Protein AF-A0A8J4W2R0-F1 (afdb_monomer)

Radius of gyration: 30.07 Å; Cα contacts (8 Å, |Δi|>4): 20; chains: 1; bounding box: 61×33×85 Å

Secondary structure (DSSP, 8-state):
-PPPPPHHHHHHHHHH-HHHHHHHHHHHHHHHHHHHHHHHHHHHHHHHS--SSHHHHHHHHHIIIIITTT-SHHHHHHHHHHHHHHHHHHHHHHHHHHHHHHHHHHHHTT-

Foldseek 3Di:
DQDDDDPVRLVVCCVPPVPVSVVSVVVVVVVVVVVVVVVVVVVCVLVVDDQPDPVSVVVSVCCVVAVVVPHCVVVVVVVVVVVVVVVVVVCVVVVVVVVVVVVVVVVVVVD

Sequence (111 aa):
MSKEYTLDEIR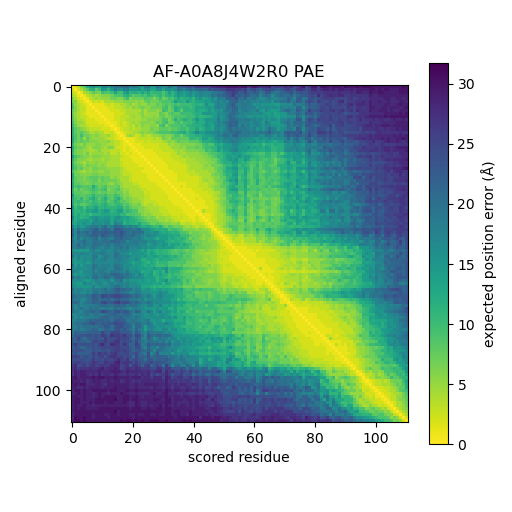RLADTNPEKLAQEYQASRTATAKLVDRARAGIAARSANPPANRFQAWAQGYGNRFIYNGSVKPLAHMMLIVGGAGCAVEYWCHHRHANAAKEAAASENHH

Structure (mmCIF, N/CA/C/O backbone):
data_AF-A0A8J4W2R0-F1
#
_entry.id   AF-A0A8J4W2R0-F1
#
loop_
_atom_site.group_PDB
_atom_site.id
_atom_site.type_symbol
_atom_site.label_atom_id
_atom_site.label_alt_id
_atom_site.label_comp_id
_atom_site.label_asym_id
_atom_site.label_entity_id
_atom_site.label_seq_id
_atom_site.pdbx_PDB_ins_code
_atom_site.Cartn_x
_atom_site.Cartn_y
_atom_site.Cartn_z
_atom_site.occupancy
_atom_site.B_iso_or_equiv
_atom_site.auth_seq_id
_atom_site.auth_comp_id
_atom_site.auth_asym_id
_atom_site.auth_atom_id
_atom_site.pdbx_PDB_model_num
ATOM 1 N N . MET A 1 1 ? 1.430 5.143 22.698 1.00 39.97 1 MET A N 1
ATOM 2 C CA . MET A 1 1 ? 1.788 3.711 22.742 1.00 39.97 1 MET A CA 1
ATOM 3 C C . MET A 1 1 ? 0.961 3.076 23.844 1.00 39.97 1 MET A C 1
ATOM 5 O O . MET A 1 1 ? 1.026 3.581 24.956 1.00 39.97 1 MET A O 1
ATOM 9 N N . SER A 1 2 ? 0.126 2.077 23.542 1.00 59.47 2 SER A N 1
ATOM 10 C CA . SER A 1 2 ? -0.548 1.298 24.590 1.00 59.47 2 SER A CA 1
ATOM 11 C C . SER A 1 2 ? 0.495 0.422 25.274 1.00 59.47 2 SER A C 1
ATOM 13 O O . SER A 1 2 ? 1.271 -0.237 24.585 1.00 59.47 2 SER A O 1
ATOM 15 N N . LYS A 1 3 ? 0.546 0.443 26.605 1.00 71.94 3 LYS A N 1
ATOM 16 C CA . LYS A 1 3 ? 1.409 -0.458 27.368 1.00 71.94 3 LYS A CA 1
ATOM 17 C C . LYS A 1 3 ? 0.921 -1.894 27.142 1.00 71.94 3 LYS A C 1
ATOM 19 O O . LYS A 1 3 ? -0.260 -2.168 27.338 1.00 71.94 3 LYS A O 1
ATOM 24 N N . GLU A 1 4 ? 1.803 -2.789 26.709 1.00 74.81 4 GLU A N 1
ATOM 25 C CA . GLU A 1 4 ? 1.495 -4.220 26.682 1.00 74.81 4 GLU A CA 1
ATOM 26 C C . GLU A 1 4 ? 1.563 -4.748 28.114 1.00 74.81 4 GLU A C 1
ATOM 28 O O . GLU A 1 4 ? 2.587 -4.612 28.784 1.00 74.81 4 GLU A O 1
ATOM 33 N N . TYR A 1 5 ? 0.446 -5.284 28.600 1.00 76.62 5 TYR A N 1
ATOM 34 C CA . TYR A 1 5 ? 0.374 -5.918 29.909 1.00 76.62 5 TYR A CA 1
ATOM 35 C C . TYR A 1 5 ? 0.544 -7.423 29.760 1.00 76.62 5 TYR A C 1
ATOM 37 O O . TYR A 1 5 ? -0.094 -8.056 28.916 1.00 76.62 5 TYR A O 1
ATOM 45 N N . THR A 1 6 ? 1.367 -8.004 30.622 1.00 85.62 6 THR A N 1
ATOM 46 C CA . THR A 1 6 ? 1.461 -9.457 30.767 1.00 85.62 6 THR A CA 1
ATOM 47 C C . THR A 1 6 ? 0.237 -10.011 31.508 1.00 85.62 6 THR A C 1
ATOM 49 O O . THR A 1 6 ? -0.462 -9.290 32.226 1.00 85.62 6 THR A O 1
ATOM 52 N N . LEU A 1 7 ? -0.038 -11.312 31.353 1.00 81.38 7 LEU A N 1
ATOM 53 C CA . LEU A 1 7 ? -1.174 -11.978 32.010 1.00 81.38 7 LEU A CA 1
ATOM 54 C C . LEU A 1 7 ? -1.147 -11.831 33.538 1.00 81.38 7 LEU A C 1
ATOM 56 O O . LEU A 1 7 ? -2.195 -11.644 34.157 1.00 81.38 7 LEU A O 1
ATOM 60 N N . ASP A 1 8 ? 0.040 -11.871 34.139 1.00 84.56 8 ASP A N 1
ATOM 61 C CA . ASP A 1 8 ? 0.195 -11.749 35.588 1.00 84.56 8 ASP A CA 1
ATOM 62 C C . ASP A 1 8 ? -0.004 -10.308 36.073 1.00 84.56 8 ASP A C 1
ATOM 64 O O . ASP A 1 8 ? -0.592 -10.087 37.132 1.00 84.56 8 ASP A O 1
ATOM 68 N N . GLU A 1 9 ? 0.382 -9.308 35.277 1.00 80.75 9 GLU A N 1
ATOM 69 C CA . GLU A 1 9 ? 0.065 -7.907 35.567 1.00 80.75 9 GLU A CA 1
ATOM 70 C C . GLU A 1 9 ? -1.437 -7.633 35.473 1.00 80.75 9 GLU A C 1
ATOM 72 O O . GLU A 1 9 ? -1.965 -6.907 36.311 1.00 80.75 9 GLU A O 1
ATOM 77 N N . ILE A 1 10 ? -2.136 -8.233 34.502 1.00 79.81 10 ILE A N 1
ATOM 78 C CA . ILE A 1 10 ? -3.596 -8.116 34.365 1.00 79.81 10 ILE A CA 1
ATOM 79 C C . ILE A 1 10 ? -4.303 -8.725 35.577 1.00 79.81 10 ILE A C 1
ATOM 81 O O . ILE A 1 10 ? -5.198 -8.090 36.131 1.00 79.81 10 ILE A O 1
ATOM 85 N N . ARG A 1 11 ? -3.885 -9.918 36.022 1.00 81.56 11 ARG A N 1
ATOM 86 C CA . ARG A 1 11 ? -4.421 -10.562 37.235 1.00 81.56 11 ARG A CA 1
ATOM 87 C C . ARG A 1 11 ? -4.196 -9.691 38.465 1.00 81.56 11 ARG A C 1
ATOM 89 O O . ARG A 1 11 ? -5.133 -9.395 39.194 1.00 81.56 11 ARG A O 1
ATOM 96 N N . ARG A 1 12 ? -2.978 -9.172 38.630 1.00 81.88 12 ARG A N 1
ATOM 97 C CA . ARG A 1 12 ? -2.649 -8.276 39.740 1.00 81.88 12 ARG A CA 1
ATOM 98 C C . ARG A 1 12 ? -3.450 -6.971 39.692 1.00 81.88 12 ARG A C 1
ATOM 100 O O . ARG A 1 12 ? -3.846 -6.467 40.737 1.00 81.88 12 ARG A O 1
ATOM 107 N N . LEU A 1 13 ? -3.704 -6.416 38.506 1.00 77.88 13 LEU A N 1
ATOM 108 C CA . LEU A 1 13 ? -4.568 -5.245 38.312 1.00 77.88 13 LEU A CA 1
ATOM 109 C C . LEU A 1 13 ? -6.034 -5.551 38.624 1.00 77.88 13 LEU A C 1
ATOM 111 O O . LEU A 1 13 ? -6.694 -4.703 39.213 1.00 77.88 13 LEU A O 1
ATOM 115 N N . ALA A 1 14 ? -6.527 -6.743 38.287 1.00 78.44 14 ALA A N 1
ATOM 116 C CA . ALA A 1 14 ? -7.879 -7.171 38.640 1.00 78.44 14 ALA A CA 1
ATOM 117 C C . ALA A 1 14 ? -8.077 -7.212 40.165 1.00 78.44 14 ALA A C 1
ATOM 119 O O . ALA A 1 14 ? -9.101 -6.740 40.652 1.00 78.44 14 ALA A O 1
ATOM 120 N N . ASP A 1 15 ? -7.069 -7.691 40.900 1.00 81.75 15 ASP A N 1
ATOM 121 C CA . ASP A 1 15 ? -7.129 -7.811 42.361 1.00 81.75 15 ASP A CA 1
ATOM 122 C C . ASP A 1 15 ? -6.903 -6.474 43.085 1.00 81.75 15 ASP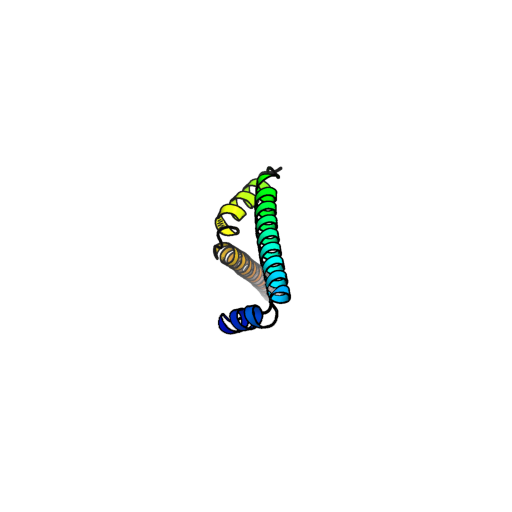 A C 1
ATOM 124 O O . ASP A 1 15 ? -7.484 -6.225 44.139 1.00 81.75 15 ASP A O 1
ATOM 128 N N . THR A 1 16 ? -6.044 -5.602 42.543 1.00 84.12 16 THR A N 1
ATOM 129 C CA . THR A 1 16 ? -5.607 -4.370 43.233 1.00 84.12 16 THR A CA 1
ATOM 130 C C . THR A 1 16 ? -6.305 -3.099 42.758 1.00 84.12 16 THR A C 1
ATOM 132 O O . THR A 1 16 ? -6.378 -2.132 43.515 1.00 84.12 16 THR A O 1
ATOM 135 N N . ASN A 1 17 ? -6.787 -3.053 41.513 1.00 81.00 17 ASN A N 1
ATOM 136 C CA . ASN A 1 17 ? -7.453 -1.882 40.946 1.00 81.00 17 ASN A CA 1
ATOM 137 C C . ASN A 1 17 ? -8.361 -2.263 39.751 1.00 81.00 17 ASN A C 1
ATOM 139 O O . ASN A 1 17 ? -8.004 -2.029 38.586 1.00 81.00 17 ASN A O 1
ATOM 143 N N . PRO A 1 18 ? -9.545 -2.842 40.027 1.00 81.75 18 PRO A N 1
ATOM 144 C CA . PRO A 1 18 ? -10.454 -3.331 38.990 1.00 81.75 18 PRO A CA 1
ATOM 145 C C . PRO A 1 18 ? -11.005 -2.211 38.095 1.00 81.75 18 PRO A C 1
ATOM 147 O O . PRO A 1 18 ? -11.245 -2.433 36.907 1.00 81.75 18 PRO A O 1
ATOM 150 N N . GLU A 1 19 ? -11.153 -0.990 38.617 1.00 85.31 19 GLU A N 1
ATOM 151 C CA . GLU A 1 19 ? -11.622 0.164 37.840 1.00 85.31 19 GLU A CA 1
ATOM 152 C C . GLU A 1 19 ? -10.621 0.564 36.752 1.00 85.31 19 GLU A C 1
ATOM 154 O O . GLU A 1 19 ? -11.004 0.805 35.604 1.00 85.31 19 GLU A O 1
ATOM 159 N N . LYS A 1 20 ? -9.321 0.568 37.077 1.00 80.31 20 LYS A N 1
ATOM 160 C CA . LYS A 1 20 ? -8.262 0.851 36.104 1.00 80.31 20 LYS A CA 1
ATOM 161 C C . LYS A 1 20 ? -8.199 -0.218 35.013 1.00 80.31 20 LYS A C 1
ATOM 163 O O . LYS A 1 20 ? -8.043 0.119 33.841 1.00 80.31 20 LYS A O 1
ATOM 168 N N . LEU A 1 21 ? -8.372 -1.493 35.371 1.00 81.44 21 LEU A N 1
ATOM 169 C CA . LEU A 1 21 ? -8.437 -2.579 34.390 1.00 81.44 21 LEU A CA 1
ATOM 170 C C . LEU A 1 21 ? -9.643 -2.425 33.449 1.00 81.44 21 LEU A C 1
ATOM 172 O O . LEU A 1 21 ? -9.506 -2.596 32.237 1.00 81.44 21 LEU A O 1
ATOM 176 N N . ALA A 1 22 ? -10.811 -2.055 33.982 1.00 84.56 22 ALA A N 1
ATOM 177 C CA . ALA A 1 22 ? -12.000 -1.796 33.177 1.00 84.56 22 ALA A CA 1
ATOM 178 C C . ALA A 1 22 ? -11.792 -0.620 32.205 1.00 84.56 22 ALA A C 1
ATOM 180 O O . ALA A 1 22 ? -12.185 -0.718 31.042 1.00 84.56 22 ALA A O 1
ATOM 181 N N . GLN A 1 23 ? -11.134 0.461 32.637 1.00 85.62 23 GLN A N 1
ATOM 182 C CA . GLN A 1 23 ? -10.797 1.595 31.769 1.00 85.62 23 GLN A CA 1
ATOM 183 C C . GLN A 1 23 ? -9.844 1.200 30.633 1.00 85.62 23 GLN A C 1
ATOM 185 O O . GLN A 1 23 ? -10.119 1.521 29.477 1.00 85.62 23 GLN A O 1
ATOM 190 N N . GLU A 1 24 ? -8.770 0.462 30.927 1.00 82.88 24 GLU A N 1
ATOM 191 C CA . GLU A 1 24 ? -7.824 -0.035 29.913 1.00 82.88 24 GLU A CA 1
ATOM 192 C C . GLU A 1 24 ? -8.510 -0.980 28.915 1.00 82.88 24 GLU A C 1
ATOM 194 O O . GLU A 1 24 ? -8.307 -0.889 27.701 1.00 82.88 24 GLU A O 1
ATOM 199 N N . TYR A 1 25 ? -9.405 -1.845 29.400 1.00 83.44 25 TYR A N 1
ATOM 200 C CA . TYR A 1 25 ? -10.207 -2.711 28.542 1.00 83.44 25 TYR A CA 1
ATOM 201 C C . TYR A 1 25 ? -11.135 -1.907 27.618 1.00 83.44 25 TYR A C 1
ATOM 203 O O . TYR A 1 25 ? -11.182 -2.160 26.411 1.00 83.44 25 TYR A O 1
ATOM 211 N N . GLN A 1 26 ? -11.838 -0.898 28.142 1.00 85.50 26 GLN A N 1
ATOM 212 C CA . GLN A 1 26 ? -12.688 -0.018 27.332 1.00 85.50 26 GLN A CA 1
ATOM 213 C C . GLN A 1 26 ? -11.871 0.797 26.319 1.00 85.50 26 GLN A C 1
ATOM 215 O O . GLN A 1 26 ? -12.290 0.953 25.166 1.00 85.50 26 GLN A O 1
ATOM 220 N N . ALA A 1 27 ? -10.681 1.265 26.702 1.00 85.69 27 ALA A N 1
ATOM 221 C CA . ALA A 1 27 ? -9.760 1.962 25.812 1.00 85.69 27 ALA A CA 1
ATOM 222 C C . ALA A 1 27 ? -9.276 1.050 24.675 1.00 85.69 27 ALA A C 1
ATOM 224 O O . ALA A 1 27 ? -9.317 1.451 23.510 1.00 85.69 27 ALA A O 1
ATOM 225 N N . SER A 1 28 ? -8.906 -0.196 24.983 1.00 82.31 28 SER A N 1
ATOM 226 C CA . SER A 1 28 ? -8.497 -1.206 23.999 1.00 82.31 28 SER A CA 1
ATOM 227 C C . SER A 1 28 ? -9.629 -1.564 23.028 1.00 82.31 28 SER A C 1
ATOM 229 O O . SER A 1 28 ? -9.439 -1.571 21.805 1.00 82.31 28 SER A O 1
ATOM 231 N N . ARG A 1 29 ? -10.852 -1.758 23.539 1.00 86.62 29 ARG A N 1
ATOM 232 C CA . ARG A 1 29 ? -12.043 -1.971 22.700 1.00 86.62 29 ARG A CA 1
ATOM 233 C C . ARG A 1 29 ? -12.302 -0.790 21.774 1.00 86.62 29 ARG A C 1
ATOM 235 O O . ARG A 1 29 ? -12.531 -0.986 20.583 1.00 86.62 29 ARG A O 1
ATOM 242 N N . THR A 1 30 ? -12.220 0.428 22.302 1.00 88.00 30 THR A N 1
ATOM 243 C CA . THR A 1 30 ? -12.409 1.658 21.524 1.00 88.00 30 THR A CA 1
ATOM 244 C C . THR A 1 30 ? -11.324 1.819 20.459 1.00 88.00 30 THR A C 1
ATOM 246 O O . THR A 1 30 ? -11.620 2.202 19.328 1.00 88.00 30 THR A O 1
ATOM 249 N N . ALA A 1 31 ? -10.067 1.510 20.784 1.00 83.88 31 ALA A N 1
ATOM 250 C CA . ALA A 1 31 ? -8.960 1.545 19.834 1.00 83.88 31 ALA A CA 1
ATOM 251 C C . ALA A 1 31 ? -9.161 0.529 18.700 1.00 83.88 31 ALA A C 1
ATOM 253 O O . ALA A 1 31 ? -8.985 0.870 17.529 1.00 83.88 31 ALA A O 1
ATOM 254 N N . THR A 1 32 ? -9.607 -0.682 19.038 1.00 85.62 32 THR A N 1
ATOM 255 C CA . THR A 1 32 ? -9.922 -1.734 18.065 1.00 85.62 32 THR A CA 1
ATOM 256 C C . THR A 1 32 ? -11.090 -1.326 17.165 1.00 85.62 32 THR A C 1
ATOM 258 O O . THR A 1 32 ? -10.988 -1.439 15.946 1.00 85.62 32 THR A O 1
ATOM 261 N N . ALA A 1 33 ? -12.166 -0.770 17.732 1.00 87.12 33 ALA A N 1
ATOM 262 C CA . ALA A 1 33 ? -13.299 -0.257 16.961 1.00 87.12 33 ALA A CA 1
ATOM 263 C C . ALA A 1 33 ? -12.864 0.843 15.979 1.00 87.12 33 ALA A C 1
ATOM 265 O O . ALA A 1 33 ? -13.134 0.746 14.785 1.00 87.12 33 ALA A O 1
ATOM 266 N N . LYS A 1 34 ? -12.069 1.820 16.442 1.00 86.62 34 LYS A N 1
ATOM 267 C CA . LYS A 1 34 ? -11.507 2.879 15.586 1.00 86.62 34 LYS A CA 1
ATOM 268 C C . LYS A 1 34 ? -10.629 2.326 14.461 1.00 86.62 34 LYS A C 1
ATOM 270 O O . LYS A 1 34 ? -10.621 2.885 13.366 1.00 86.62 34 LYS A O 1
ATOM 275 N N . LEU A 1 35 ? -9.870 1.259 14.711 1.00 83.50 35 LEU A N 1
ATOM 276 C CA . LEU A 1 35 ? -9.062 0.602 13.683 1.00 83.50 35 LEU A CA 1
ATOM 277 C C . LEU A 1 35 ? -9.949 -0.051 12.614 1.00 83.50 35 LEU A C 1
ATOM 279 O O . LEU 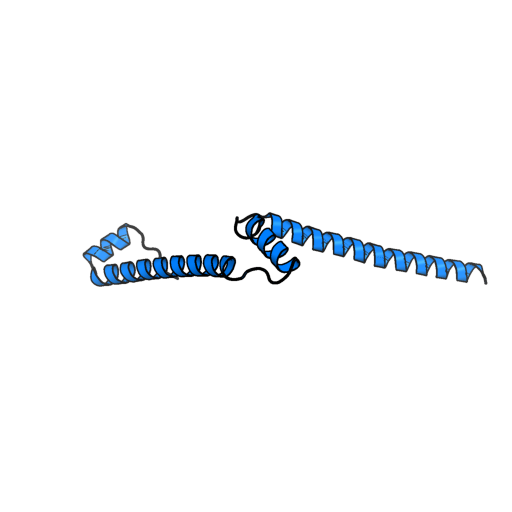A 1 35 ? -9.713 0.146 11.422 1.00 83.50 35 LEU A O 1
ATOM 283 N N . VAL A 1 36 ? -10.995 -0.765 13.033 1.00 87.69 36 VAL A N 1
ATOM 284 C CA . VAL A 1 36 ? -11.979 -1.374 12.126 1.00 87.69 36 VAL A CA 1
ATOM 285 C C . VAL A 1 36 ? -12.708 -0.308 11.308 1.00 87.69 36 VAL A C 1
ATOM 287 O O . VAL A 1 36 ? -12.841 -0.463 10.095 1.00 87.69 36 VAL A O 1
ATOM 290 N N . ASP A 1 37 ? -13.116 0.800 11.924 1.00 85.56 37 ASP A N 1
ATOM 291 C CA . ASP A 1 37 ? -13.788 1.901 11.229 1.00 85.56 37 ASP A CA 1
ATOM 292 C C . ASP A 1 37 ? -12.879 2.558 10.188 1.00 85.56 37 ASP A C 1
ATOM 294 O O . ASP A 1 37 ? -13.303 2.800 9.059 1.00 85.56 37 ASP A O 1
ATOM 298 N N . ARG A 1 38 ? -11.596 2.771 10.509 1.00 82.69 38 ARG A N 1
ATOM 299 C CA . ARG A 1 38 ? -10.607 3.262 9.534 1.00 82.69 38 ARG A CA 1
ATOM 300 C C . ARG A 1 38 ? -10.394 2.279 8.390 1.00 82.69 38 ARG A C 1
ATOM 302 O O . ARG A 1 38 ? -10.297 2.705 7.241 1.00 82.69 38 ARG A O 1
ATOM 309 N N . ALA A 1 39 ? -10.338 0.980 8.679 1.00 81.88 39 ALA A N 1
ATOM 310 C CA . ALA A 1 39 ? -10.217 -0.043 7.646 1.00 81.88 39 ALA A CA 1
ATOM 311 C C . ALA A 1 39 ? -11.443 -0.037 6.718 1.00 81.88 39 ALA A C 1
ATOM 313 O O . ALA A 1 39 ? -11.291 -0.034 5.496 1.00 81.88 39 ALA A O 1
ATOM 314 N N . ARG A 1 40 ? -12.654 0.055 7.283 1.00 83.12 40 ARG A N 1
ATOM 315 C CA . ARG A 1 40 ? -13.912 0.168 6.528 1.00 83.12 40 ARG A CA 1
ATOM 316 C C . ARG A 1 40 ? -13.969 1.443 5.692 1.00 83.12 40 ARG A C 1
ATOM 318 O O . ARG A 1 40 ? -14.291 1.360 4.512 1.00 83.12 40 ARG A O 1
ATOM 325 N N . ALA A 1 41 ? -13.597 2.590 6.256 1.00 79.81 41 ALA A N 1
ATOM 326 C CA . ALA A 1 41 ? -13.517 3.856 5.529 1.00 79.81 41 ALA A CA 1
ATOM 327 C C . ALA A 1 41 ? -12.505 3.783 4.374 1.00 79.81 41 ALA A C 1
ATOM 329 O O . ALA A 1 41 ? -12.785 4.251 3.273 1.00 79.81 41 ALA A O 1
ATOM 330 N N . GLY A 1 42 ? -11.360 3.130 4.591 1.00 74.88 42 GLY A N 1
ATOM 331 C CA . GLY A 1 42 ? -10.358 2.896 3.554 1.00 74.88 42 GLY A CA 1
ATOM 332 C C . GLY A 1 42 ? -10.861 2.005 2.416 1.00 74.88 42 GLY A C 1
ATOM 333 O O . GLY A 1 42 ? -10.529 2.257 1.262 1.00 74.88 42 GLY A O 1
ATOM 334 N N . ILE A 1 43 ? -11.677 0.989 2.713 1.00 76.00 43 ILE A N 1
ATOM 335 C CA . ILE A 1 43 ? -12.331 0.154 1.692 1.00 76.00 43 ILE A CA 1
ATOM 336 C C . ILE A 1 43 ? -13.406 0.961 0.954 1.00 76.00 43 ILE A C 1
ATOM 338 O O . ILE A 1 43 ? -13.422 0.960 -0.274 1.00 76.00 43 ILE A O 1
ATOM 342 N N . ALA A 1 44 ? -14.252 1.692 1.681 1.00 76.25 44 ALA A N 1
ATOM 343 C CA . ALA A 1 44 ? -15.317 2.508 1.106 1.00 76.25 44 ALA A CA 1
ATOM 344 C C . ALA A 1 44 ? -14.772 3.603 0.177 1.00 76.25 44 ALA A C 1
ATOM 346 O O . ALA A 1 44 ? -15.294 3.801 -0.913 1.00 76.25 44 ALA A O 1
ATOM 347 N N . ALA A 1 45 ? -13.670 4.264 0.539 1.00 72.12 45 ALA A N 1
ATOM 348 C CA . ALA A 1 45 ? -13.024 5.256 -0.321 1.00 72.12 45 ALA A CA 1
ATOM 349 C C . ALA A 1 45 ? -12.512 4.663 -1.650 1.00 72.12 45 ALA A C 1
ATOM 351 O O . ALA A 1 45 ? -12.457 5.369 -2.657 1.00 72.12 45 ALA A O 1
ATOM 352 N N . ARG A 1 46 ? -12.160 3.367 -1.676 1.00 70.69 46 ARG A N 1
ATOM 353 C CA . ARG A 1 46 ? -11.723 2.660 -2.897 1.00 70.69 46 ARG A CA 1
ATOM 354 C C . ARG A 1 46 ? -12.885 2.279 -3.807 1.00 70.69 46 ARG A C 1
ATOM 356 O O . ARG A 1 46 ? -12.666 2.129 -5.005 1.00 70.69 46 ARG A O 1
ATOM 363 N N . SER A 1 47 ? -14.079 2.077 -3.252 1.00 68.94 47 SER A N 1
ATOM 364 C CA . SER A 1 47 ? -15.272 1.672 -4.002 1.00 68.94 47 SER A CA 1
ATOM 365 C C . SER A 1 47 ? -16.201 2.836 -4.352 1.00 68.94 47 SER A C 1
ATOM 367 O O . SER A 1 47 ? -16.932 2.739 -5.331 1.00 68.94 47 SER A O 1
ATOM 369 N N . ALA A 1 48 ? -16.170 3.933 -3.591 1.00 70.69 48 ALA A N 1
ATOM 370 C CA . ALA A 1 48 ? -17.083 5.065 -3.757 1.00 70.69 48 ALA A CA 1
ATOM 371 C C . ALA A 1 48 ? -16.732 5.988 -4.933 1.00 70.69 48 ALA A C 1
ATOM 373 O O . ALA A 1 48 ? -17.609 6.685 -5.433 1.00 70.69 48 ALA A O 1
ATOM 374 N N . ASN A 1 49 ? -15.474 5.994 -5.381 1.00 71.50 49 ASN A N 1
ATOM 375 C CA . ASN A 1 49 ? -15.027 6.850 -6.476 1.00 71.50 49 ASN A CA 1
ATOM 376 C C . ASN A 1 49 ? -14.873 6.024 -7.759 1.00 71.50 49 ASN A C 1
ATOM 378 O O . ASN A 1 49 ? -13.844 5.358 -7.928 1.00 71.50 49 ASN A O 1
ATOM 382 N N . PRO A 1 50 ? -15.871 6.032 -8.662 1.00 77.88 50 PRO A N 1
ATOM 383 C CA . PRO A 1 50 ? -15.695 5.452 -9.981 1.00 77.88 50 PRO A CA 1
ATOM 384 C C . PRO A 1 50 ? -14.586 6.213 -10.729 1.00 77.88 50 PRO A C 1
ATOM 386 O O . PRO A 1 50 ? -14.480 7.437 -10.604 1.00 77.88 50 PRO A O 1
ATOM 389 N N . PRO A 1 51 ? -13.741 5.516 -11.501 1.00 83.19 51 PRO A N 1
ATOM 390 C CA . PRO A 1 51 ? -12.642 6.154 -12.207 1.00 83.19 51 PRO A CA 1
ATOM 391 C C . PRO A 1 51 ? -13.186 7.078 -13.300 1.00 83.19 51 PRO A C 1
ATOM 393 O O . PRO A 1 51 ? -13.901 6.639 -14.198 1.00 83.19 51 PRO A O 1
ATOM 396 N N . ALA A 1 52 ? -12.816 8.358 -13.253 1.00 85.50 52 ALA A N 1
ATOM 397 C CA . ALA A 1 52 ? -13.276 9.367 -14.207 1.00 85.50 52 ALA A CA 1
ATOM 398 C C . ALA A 1 52 ? -12.561 9.271 -15.567 1.00 85.50 52 ALA A C 1
ATOM 400 O O . ALA A 1 52 ? -13.027 9.823 -16.560 1.00 85.50 52 ALA A O 1
ATOM 401 N N . ASN A 1 53 ? -11.418 8.581 -15.634 1.00 90.31 53 ASN A N 1
ATOM 402 C CA . ASN A 1 53 ? -10.679 8.369 -16.876 1.00 90.31 53 ASN A CA 1
ATOM 403 C C . ASN A 1 53 ? -9.962 7.008 -16.913 1.00 90.31 53 ASN A C 1
ATOM 405 O O . ASN A 1 53 ? -9.836 6.305 -15.908 1.00 90.31 53 ASN A O 1
ATOM 409 N N . ARG A 1 54 ? -9.465 6.638 -18.101 1.00 87.44 54 ARG A N 1
ATOM 410 C CA . ARG A 1 54 ? -8.806 5.342 -18.352 1.00 87.44 54 ARG A CA 1
AT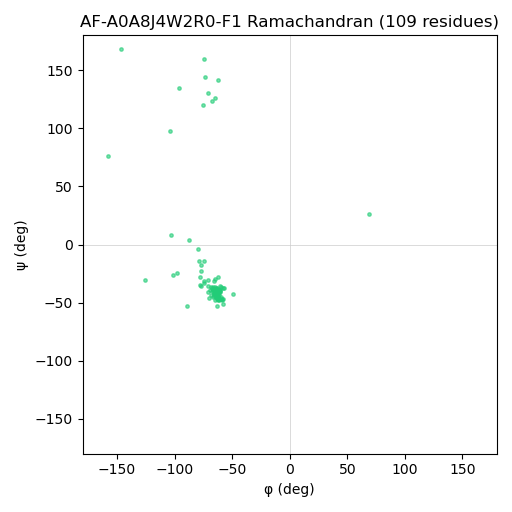OM 411 C C . ARG A 1 54 ? -7.561 5.125 -17.491 1.00 87.44 54 ARG A C 1
ATOM 413 O O . ARG A 1 54 ? -7.311 4.000 -17.067 1.00 87.44 54 ARG A O 1
ATOM 420 N N . PHE A 1 55 ? -6.803 6.185 -17.213 1.00 86.56 55 PHE A N 1
ATOM 421 C CA . PHE A 1 55 ? -5.628 6.098 -16.349 1.00 86.56 55 PHE A CA 1
ATOM 422 C C . PHE A 1 55 ? -6.023 5.815 -14.898 1.00 86.56 55 PHE A C 1
ATOM 424 O O . PHE A 1 55 ? -5.445 4.936 -14.271 1.00 86.56 55 PHE A O 1
ATOM 431 N N . GLN A 1 56 ? -7.051 6.490 -14.383 1.00 85.00 56 GLN A N 1
ATOM 432 C CA . GLN A 1 56 ? -7.589 6.230 -13.049 1.00 85.00 56 GLN A CA 1
ATOM 433 C C . GLN A 1 56 ? -8.135 4.803 -12.934 1.00 85.00 56 GLN A C 1
ATOM 435 O O . GLN A 1 56 ? -7.872 4.141 -11.935 1.00 85.00 56 GLN A O 1
ATOM 440 N N . ALA A 1 57 ? -8.810 4.292 -13.970 1.00 85.62 57 ALA A N 1
ATOM 441 C CA . ALA A 1 57 ? -9.284 2.907 -14.003 1.00 85.62 57 ALA A CA 1
ATOM 442 C C . ALA A 1 57 ? -8.119 1.904 -13.961 1.00 85.62 57 ALA A C 1
ATOM 444 O O . ALA A 1 57 ? -8.143 0.940 -13.194 1.00 85.62 57 ALA A O 1
ATOM 445 N N . TRP A 1 58 ? -7.065 2.162 -14.741 1.00 87.50 58 TRP A N 1
ATOM 446 C CA . TRP A 1 58 ? -5.839 1.367 -14.705 1.00 87.50 58 TRP A CA 1
ATOM 447 C C . TRP A 1 58 ? -5.159 1.428 -13.329 1.00 87.50 58 TRP A C 1
ATOM 449 O O . TRP A 1 58 ? -4.823 0.384 -12.770 1.00 87.50 58 TRP A O 1
ATOM 459 N N . ALA A 1 59 ? -5.013 2.620 -12.747 1.00 84.75 59 ALA A N 1
ATOM 460 C CA . ALA A 1 59 ? -4.367 2.828 -11.453 1.00 84.75 59 ALA A CA 1
ATOM 461 C C . ALA A 1 59 ? -5.137 2.144 -10.312 1.00 84.75 59 ALA A C 1
ATOM 463 O O . ALA A 1 59 ? -4.532 1.496 -9.457 1.00 84.75 59 ALA A O 1
ATOM 464 N N . GLN A 1 60 ? -6.470 2.219 -10.328 1.00 83.00 60 GLN A N 1
ATOM 465 C CA . GLN A 1 60 ? -7.334 1.532 -9.368 1.00 83.00 60 GLN A CA 1
ATOM 466 C C . GLN A 1 60 ? -7.212 0.004 -9.503 1.00 83.00 60 GLN A C 1
ATOM 468 O O . GLN A 1 60 ? -7.074 -0.697 -8.498 1.00 83.00 60 GLN A O 1
ATOM 473 N N . GLY A 1 61 ? -7.167 -0.519 -10.735 1.00 84.19 61 GLY A N 1
ATOM 474 C CA . GLY A 1 61 ? -6.915 -1.939 -11.000 1.00 84.19 61 GLY A CA 1
ATOM 475 C C . GLY A 1 61 ? -5.527 -2.404 -10.540 1.00 84.19 61 GLY A C 1
ATOM 476 O O . GLY A 1 61 ? -5.397 -3.455 -9.910 1.00 84.19 61 GLY A O 1
ATOM 477 N N . TYR A 1 62 ? -4.491 -1.602 -10.792 1.00 84.69 62 TYR A N 1
ATOM 478 C CA . TYR A 1 62 ? -3.121 -1.867 -10.352 1.00 84.69 62 TYR A CA 1
ATOM 479 C C . TYR A 1 62 ? -3.007 -1.871 -8.819 1.00 84.69 62 TYR A C 1
ATOM 481 O O . TYR A 1 62 ? -2.417 -2.787 -8.238 1.00 84.69 62 TYR A O 1
ATOM 489 N N . GLY A 1 63 ? -3.633 -0.896 -8.152 1.00 81.81 63 GLY A N 1
ATOM 490 C CA . GLY A 1 63 ? -3.692 -0.802 -6.694 1.00 81.81 63 GLY A CA 1
ATOM 491 C C . GLY A 1 63 ? -4.347 -2.025 -6.052 1.00 81.81 63 GLY A C 1
ATOM 492 O O . GLY A 1 63 ? -3.763 -2.631 -5.151 1.00 81.81 63 GLY A O 1
ATOM 493 N N . ASN A 1 64 ? -5.498 -2.458 -6.573 1.00 81.69 64 ASN A N 1
ATOM 494 C CA . ASN A 1 64 ? -6.179 -3.674 -6.114 1.00 81.69 64 ASN A CA 1
ATOM 495 C C . ASN A 1 64 ? -5.334 -4.936 -6.320 1.00 81.69 64 ASN A C 1
ATOM 497 O O . ASN A 1 64 ? -5.311 -5.811 -5.457 1.00 81.69 64 ASN A O 1
ATOM 501 N N . ARG A 1 65 ? -4.612 -5.034 -7.440 1.00 79.69 65 ARG A N 1
ATOM 502 C CA . ARG A 1 65 ? -3.846 -6.238 -7.777 1.00 79.69 65 ARG A CA 1
ATOM 503 C C . ARG A 1 65 ? -2.538 -6.367 -6.999 1.00 79.69 65 ARG A C 1
ATOM 505 O O . ARG A 1 65 ? -2.143 -7.486 -6.676 1.00 79.69 65 ARG A O 1
ATOM 512 N N . PHE A 1 66 ? -1.858 -5.254 -6.724 1.00 82.56 66 PHE A N 1
ATOM 513 C CA . PHE A 1 66 ? -0.480 -5.290 -6.230 1.00 82.56 66 PHE A CA 1
ATOM 514 C C . PHE A 1 66 ? -0.239 -4.518 -4.932 1.00 82.56 66 PHE A C 1
ATOM 516 O O . PHE A 1 66 ? 0.617 -4.932 -4.159 1.00 82.56 66 PHE A O 1
ATOM 523 N N . ILE A 1 67 ? -0.977 -3.442 -4.653 1.00 79.19 67 ILE A N 1
ATOM 524 C CA . ILE A 1 67 ? -0.734 -2.607 -3.465 1.00 79.19 67 ILE A CA 1
ATOM 525 C C . ILE A 1 67 ? -1.527 -3.139 -2.270 1.00 79.19 67 ILE A C 1
ATOM 527 O O . ILE A 1 67 ? -0.959 -3.431 -1.221 1.00 79.19 67 ILE A O 1
ATOM 531 N N . TYR A 1 68 ? -2.837 -3.326 -2.426 1.00 73.44 68 TYR A N 1
ATOM 532 C CA . TYR A 1 68 ? -3.709 -3.687 -1.303 1.00 73.44 68 TYR A CA 1
ATOM 533 C C . TYR A 1 68 ? -3.650 -5.166 -0.907 1.00 73.44 68 TYR A C 1
ATOM 535 O O . TYR A 1 68 ? -4.077 -5.508 0.190 1.00 73.44 68 TYR A O 1
ATOM 543 N N . ASN A 1 69 ? -3.069 -6.015 -1.758 1.00 77.62 69 ASN A N 1
ATOM 544 C CA . ASN A 1 69 ? -2.770 -7.418 -1.454 1.00 77.62 69 ASN A CA 1
ATOM 545 C C . ASN A 1 69 ? -1.396 -7.621 -0.784 1.00 77.62 69 ASN A C 1
ATOM 547 O O . ASN A 1 69 ? -0.984 -8.761 -0.590 1.00 77.62 69 ASN A O 1
ATOM 551 N N . GLY A 1 70 ? -0.655 -6.548 -0.473 1.00 75.00 70 GLY A N 1
ATOM 552 C CA . GLY A 1 70 ? 0.664 -6.651 0.166 1.00 75.00 70 GLY A CA 1
ATOM 553 C C . GLY A 1 70 ? 1.748 -7.254 -0.735 1.00 75.00 70 GLY A C 1
ATOM 554 O O . GLY A 1 70 ? 2.695 -7.863 -0.245 1.00 75.00 70 GLY A O 1
ATOM 555 N N . SER A 1 71 ? 1.621 -7.126 -2.060 1.00 83.56 71 SER A N 1
ATOM 556 C CA . SER A 1 71 ? 2.629 -7.646 -2.985 1.00 83.56 71 SER A CA 1
ATOM 557 C C . SER A 1 71 ? 3.882 -6.770 -2.972 1.00 83.56 71 SER A C 1
ATOM 559 O O . SER A 1 71 ? 3.789 -5.549 -2.938 1.00 83.56 71 SER A O 1
ATOM 561 N N . VAL A 1 72 ? 5.063 -7.381 -3.107 1.00 83.94 72 VAL A N 1
ATOM 562 C CA . VAL A 1 72 ? 6.346 -6.667 -3.291 1.00 83.94 72 VAL A CA 1
ATOM 563 C C . VAL A 1 72 ? 6.486 -6.104 -4.713 1.00 83.94 72 VAL A C 1
ATOM 565 O O . VAL A 1 72 ? 7.314 -5.235 -4.979 1.00 83.94 72 VAL A O 1
ATOM 568 N N . LYS A 1 73 ? 5.636 -6.553 -5.645 1.00 82.81 73 LYS A N 1
ATOM 569 C CA . LYS A 1 73 ? 5.676 -6.159 -7.058 1.00 82.81 73 LYS A CA 1
ATOM 570 C C . LYS A 1 73 ? 5.756 -4.641 -7.278 1.00 82.81 73 LYS A C 1
ATOM 572 O O . LYS A 1 73 ? 6.566 -4.252 -8.112 1.00 82.81 73 LYS A O 1
ATOM 577 N N . PRO A 1 74 ? 5.021 -3.756 -6.577 1.00 84.88 74 PRO A N 1
ATOM 578 C CA . PRO A 1 74 ? 5.141 -2.312 -6.777 1.00 84.88 74 PRO A CA 1
ATOM 579 C C . PRO A 1 74 ? 6.559 -1.774 -6.548 1.00 84.88 74 PRO A C 1
ATOM 581 O O . PRO A 1 74 ? 7.008 -0.934 -7.321 1.00 84.88 74 PRO A O 1
ATOM 584 N N . LEU A 1 75 ? 7.290 -2.300 -5.557 1.00 83.00 75 LEU A N 1
ATOM 585 C CA . LEU A 1 75 ? 8.688 -1.926 -5.318 1.00 83.00 75 LEU A CA 1
ATOM 586 C C . LEU A 1 75 ? 9.582 -2.359 -6.483 1.00 83.00 75 LEU A C 1
ATOM 588 O O . LEU A 1 75 ? 10.403 -1.576 -6.949 1.00 83.00 75 LEU A O 1
ATOM 592 N N . ALA A 1 76 ? 9.373 -3.570 -7.007 1.00 84.38 76 ALA A N 1
ATOM 593 C CA . ALA A 1 76 ? 10.110 -4.059 -8.170 1.00 84.38 76 ALA A CA 1
ATOM 594 C C . ALA A 1 76 ? 9.851 -3.211 -9.429 1.00 84.38 76 ALA A C 1
ATOM 596 O O . ALA A 1 76 ? 10.797 -2.882 -10.139 1.00 84.38 76 ALA A O 1
ATOM 597 N N . HIS A 1 77 ? 8.603 -2.795 -9.685 1.00 88.25 77 HIS A N 1
ATOM 598 C CA . HIS A 1 77 ? 8.296 -1.899 -10.809 1.00 88.25 77 HIS A CA 1
ATOM 599 C C . HIS A 1 77 ? 8.995 -0.541 -10.656 1.00 88.25 77 HIS A C 1
ATOM 601 O O . HIS A 1 77 ? 9.551 -0.040 -11.630 1.00 88.25 77 HIS A O 1
ATOM 607 N N . MET A 1 78 ? 9.015 0.034 -9.446 1.00 85.94 78 MET A N 1
ATOM 608 C CA . MET A 1 78 ? 9.721 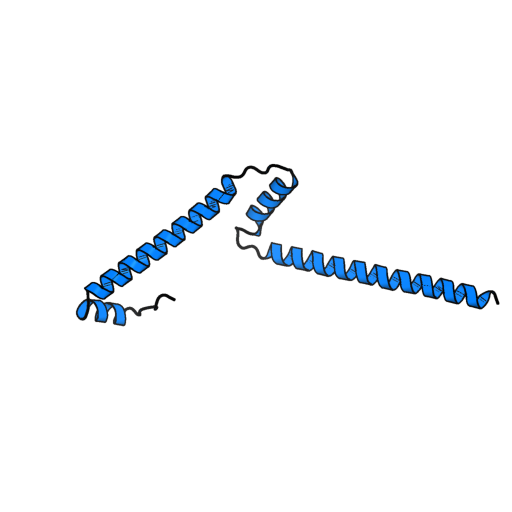1.296 -9.190 1.00 85.94 78 MET A CA 1
ATOM 609 C C . MET A 1 78 ? 11.227 1.164 -9.420 1.00 85.94 78 MET A C 1
ATOM 611 O O . MET A 1 78 ? 11.811 2.003 -10.100 1.00 85.94 78 MET A O 1
ATOM 615 N N . MET A 1 79 ? 11.845 0.087 -8.927 1.00 86.94 79 MET A N 1
ATOM 616 C CA . MET A 1 79 ? 13.267 -0.183 -9.169 1.00 86.94 79 MET A CA 1
ATOM 617 C C . MET A 1 79 ? 13.572 -0.345 -10.659 1.00 86.94 79 MET A C 1
ATOM 619 O O . MET A 1 79 ? 14.584 0.157 -11.137 1.00 86.94 79 MET A O 1
ATOM 623 N N . LEU A 1 80 ? 12.678 -0.993 -11.407 1.00 90.69 80 LEU A N 1
ATOM 624 C CA . LEU A 1 80 ? 12.843 -1.196 -12.842 1.00 90.69 80 LEU A CA 1
ATOM 625 C C . LEU A 1 80 ? 12.708 0.114 -13.632 1.00 90.69 80 LEU A C 1
ATOM 627 O O . LEU A 1 80 ? 13.490 0.349 -14.550 1.00 90.69 80 LEU A O 1
ATOM 631 N N . ILE A 1 81 ? 11.775 0.992 -13.249 1.00 91.38 81 ILE A N 1
ATOM 632 C CA . ILE A 1 81 ?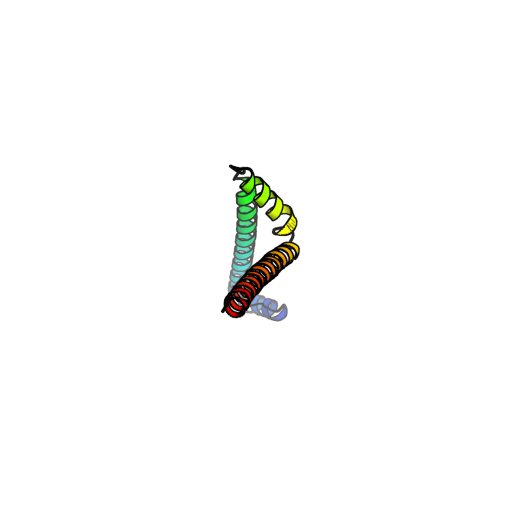 11.645 2.335 -13.835 1.00 91.38 81 ILE A CA 1
ATOM 633 C C . ILE A 1 81 ? 12.905 3.162 -13.562 1.00 91.38 81 ILE A C 1
ATOM 635 O O . ILE A 1 81 ? 13.450 3.758 -14.487 1.00 91.38 81 ILE A O 1
ATOM 639 N N . VAL A 1 82 ? 13.386 3.182 -12.315 1.00 91.56 82 VAL A N 1
ATOM 640 C CA . VAL A 1 82 ? 14.576 3.956 -11.929 1.00 91.56 82 VAL A CA 1
ATOM 641 C C . VAL A 1 82 ? 15.826 3.429 -12.632 1.00 91.56 82 VAL A C 1
ATOM 643 O O . VAL A 1 82 ? 16.559 4.212 -13.232 1.00 91.56 82 VAL A O 1
ATOM 646 N N . GLY A 1 83 ? 16.047 2.113 -12.614 1.00 90.44 83 GLY A N 1
ATOM 647 C CA . GLY A 1 83 ? 17.186 1.489 -13.284 1.00 90.44 83 GLY A CA 1
ATOM 648 C C . GLY A 1 83 ? 17.163 1.719 -14.796 1.00 90.44 83 GLY A C 1
ATOM 649 O O . GLY A 1 83 ? 18.157 2.155 -15.367 1.00 90.44 83 GLY A O 1
ATOM 650 N N . GLY A 1 84 ? 16.008 1.512 -15.438 1.00 91.06 84 GLY A N 1
ATOM 651 C CA . GLY A 1 84 ? 15.847 1.736 -16.876 1.00 91.06 84 GLY A CA 1
ATOM 652 C C . GLY A 1 84 ? 16.051 3.197 -17.282 1.00 91.06 84 GLY A C 1
ATOM 653 O O . GLY A 1 84 ? 16.749 3.468 -18.258 1.00 91.06 84 GLY A O 1
ATOM 654 N N . ALA A 1 85 ? 15.499 4.144 -16.517 1.00 91.25 85 ALA A N 1
ATOM 655 C CA . ALA A 1 85 ? 15.714 5.569 -16.749 1.00 91.25 85 ALA A CA 1
ATOM 656 C C . ALA A 1 85 ? 17.193 5.954 -16.584 1.00 91.25 85 ALA A C 1
ATOM 658 O O . ALA A 1 85 ? 17.724 6.685 -17.417 1.00 91.25 85 ALA A O 1
ATOM 659 N N . GLY A 1 86 ? 17.870 5.419 -15.563 1.00 88.62 86 GLY A N 1
ATOM 660 C CA . GLY A 1 86 ? 19.304 5.620 -15.350 1.00 88.62 86 GLY A CA 1
ATOM 661 C C . GLY A 1 86 ? 20.142 5.150 -16.539 1.00 88.62 86 GLY A C 1
ATOM 662 O O . GLY A 1 86 ? 20.904 5.939 -17.096 1.00 88.62 86 GLY A O 1
ATOM 663 N N . CYS A 1 87 ? 19.934 3.912 -16.999 1.00 87.75 87 CYS A N 1
ATOM 664 C CA . CYS A 1 87 ? 20.642 3.374 -18.164 1.00 87.75 87 CYS A CA 1
ATOM 665 C C . CYS A 1 87 ? 20.367 4.176 -19.445 1.00 87.75 87 CYS A C 1
ATOM 667 O O . CYS A 1 87 ? 21.278 4.402 -20.239 1.00 87.75 87 CYS A O 1
ATOM 669 N N . ALA A 1 88 ? 19.126 4.625 -19.657 1.00 87.69 88 ALA A N 1
ATOM 670 C CA . ALA A 1 88 ? 18.770 5.430 -20.825 1.00 87.69 88 ALA A CA 1
ATOM 671 C C . ALA A 1 88 ? 19.463 6.802 -20.817 1.00 87.69 88 ALA A C 1
ATOM 673 O O . ALA A 1 88 ? 19.954 7.252 -21.853 1.00 87.69 88 ALA A O 1
ATOM 674 N N . VAL A 1 89 ? 19.533 7.454 -19.653 1.00 87.25 89 VAL A N 1
ATOM 675 C CA . VAL A 1 89 ? 20.234 8.735 -19.484 1.00 87.25 89 VAL A CA 1
ATOM 676 C C . VAL A 1 89 ? 21.737 8.562 -19.686 1.00 87.25 89 VAL A C 1
ATOM 678 O O . VAL A 1 89 ? 22.344 9.354 -20.402 1.00 87.25 89 VAL A O 1
ATOM 681 N N . GLU A 1 90 ? 22.334 7.516 -19.118 1.00 85.50 90 GLU A N 1
ATOM 682 C CA . GLU A 1 90 ? 23.759 7.225 -19.286 1.00 85.50 90 GLU A CA 1
ATOM 683 C C . GLU A 1 90 ? 24.111 6.952 -20.754 1.00 85.50 90 GLU A C 1
ATOM 685 O O . GLU A 1 90 ? 25.050 7.544 -21.289 1.00 85.50 90 GLU A O 1
ATOM 690 N N . TYR A 1 91 ? 23.301 6.138 -21.440 1.00 85.00 91 TYR A N 1
ATOM 691 C CA . TYR A 1 91 ? 23.449 5.899 -22.872 1.00 85.00 91 TYR A CA 1
ATOM 692 C C . TYR A 1 91 ? 23.358 7.202 -23.671 1.00 85.00 91 TYR A C 1
ATOM 694 O O . TYR A 1 91 ? 24.210 7.467 -24.517 1.00 85.00 91 TYR A O 1
ATOM 702 N N . TRP A 1 92 ? 22.363 8.045 -23.391 1.00 83.81 92 TRP A N 1
ATOM 703 C CA . TRP A 1 92 ? 22.190 9.321 -24.083 1.00 83.81 92 TRP A CA 1
ATOM 704 C C . TRP A 1 92 ? 23.377 10.270 -23.871 1.00 83.81 92 TRP A C 1
ATOM 706 O O . TRP A 1 92 ? 23.874 10.863 -24.832 1.00 83.81 92 TRP A O 1
ATOM 716 N N . CYS A 1 93 ? 23.868 10.390 -22.637 1.00 80.81 93 CYS A N 1
ATOM 717 C CA . CYS A 1 93 ? 25.029 11.214 -22.314 1.00 80.81 93 CYS A CA 1
ATOM 718 C C . CYS A 1 93 ? 26.288 10.703 -23.027 1.00 80.81 93 CYS A C 1
ATOM 720 O O . CYS A 1 93 ? 26.922 11.461 -23.763 1.00 80.81 93 CYS A O 1
ATOM 722 N N . HIS A 1 94 ? 26.627 9.418 -22.895 1.00 77.56 94 HIS A N 1
ATOM 723 C CA . HIS A 1 94 ? 27.816 8.851 -23.539 1.00 77.56 94 HIS A CA 1
ATOM 724 C C . HIS A 1 94 ? 27.732 8.871 -25.069 1.00 77.56 94 HIS A C 1
ATOM 726 O O . HIS A 1 94 ? 28.727 9.160 -25.731 1.00 77.56 94 HIS A O 1
ATOM 732 N N . HIS A 1 95 ? 26.552 8.644 -25.650 1.00 75.00 95 HIS A N 1
ATOM 733 C CA . HIS A 1 95 ? 26.362 8.709 -27.097 1.00 75.00 95 HIS A CA 1
ATOM 734 C C . HIS A 1 95 ? 26.556 10.135 -27.637 1.00 75.00 95 HIS A C 1
ATOM 736 O O . HIS A 1 95 ? 27.200 10.324 -28.669 1.00 75.00 95 HIS A O 1
ATOM 742 N N . ARG A 1 96 ? 26.086 11.161 -26.912 1.00 68.44 96 ARG A N 1
ATOM 743 C CA . ARG A 1 96 ? 26.352 12.566 -27.266 1.00 68.44 96 ARG A CA 1
ATOM 744 C C . ARG A 1 96 ? 27.833 12.923 -27.164 1.00 68.44 96 ARG A C 1
ATOM 746 O O . ARG A 1 96 ? 28.341 13.587 -28.061 1.00 68.44 96 ARG A O 1
ATOM 753 N N . HIS A 1 97 ? 28.530 12.470 -26.123 1.00 64.94 97 HIS A N 1
ATOM 754 C CA . HIS A 1 97 ? 29.969 12.709 -25.985 1.00 64.94 97 HIS A CA 1
ATOM 755 C C . HIS A 1 97 ? 30.790 11.981 -27.056 1.00 64.94 97 HIS A C 1
ATOM 757 O O . HIS A 1 97 ? 31.744 12.551 -27.576 1.00 64.94 97 HIS A O 1
ATOM 763 N N . ALA 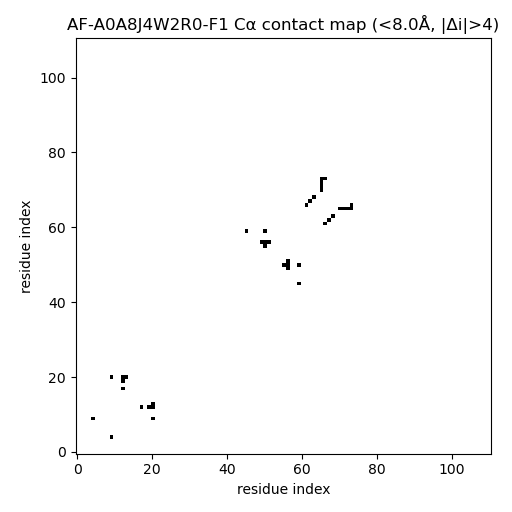A 1 98 ? 30.393 10.768 -27.449 1.00 66.44 98 ALA A N 1
ATOM 764 C CA . ALA A 1 98 ? 31.042 10.033 -28.531 1.00 66.44 98 ALA A CA 1
ATOM 765 C C . ALA A 1 98 ? 30.856 10.715 -29.897 1.00 66.44 98 ALA A C 1
ATOM 767 O O . ALA A 1 98 ? 31.792 10.749 -30.692 1.00 66.44 98 ALA A O 1
ATOM 768 N N . ASN A 1 99 ? 29.679 11.285 -30.169 1.00 64.88 99 ASN A N 1
ATOM 769 C CA . ASN A 1 99 ? 29.441 12.031 -31.407 1.00 64.88 99 ASN A CA 1
ATOM 770 C C . ASN A 1 99 ? 30.193 13.370 -31.410 1.00 64.88 99 ASN A C 1
ATOM 772 O O . ASN A 1 99 ? 30.847 13.681 -32.398 1.00 64.88 99 ASN A O 1
ATOM 776 N N . ALA A 1 100 ? 30.219 14.092 -30.286 1.00 64.44 100 ALA A N 1
ATOM 777 C CA . ALA A 1 100 ? 31.008 15.318 -30.149 1.00 64.44 100 ALA A CA 1
ATOM 778 C C . ALA A 1 100 ? 32.524 15.064 -30.287 1.00 64.44 100 ALA A C 1
ATOM 780 O O . ALA A 1 100 ? 33.228 15.847 -30.917 1.00 64.44 100 ALA A O 1
ATOM 781 N N . ALA A 1 101 ? 33.035 13.949 -29.752 1.00 64.81 101 ALA A N 1
ATOM 782 C CA . ALA A 1 101 ? 34.436 13.556 -29.909 1.00 64.81 101 ALA A CA 1
ATOM 783 C C . ALA A 1 101 ? 34.776 13.159 -31.355 1.00 64.81 101 ALA A C 1
ATOM 785 O O . ALA A 1 101 ? 35.859 13.471 -31.843 1.00 64.81 101 ALA A O 1
ATOM 786 N N . LYS A 1 102 ? 33.847 12.502 -32.062 1.00 66.88 102 LYS A N 1
ATOM 787 C CA . LYS A 1 102 ? 34.000 12.186 -33.490 1.00 66.88 102 LYS A CA 1
ATOM 788 C C . LYS A 1 102 ? 33.974 13.438 -34.364 1.00 66.88 102 LYS A C 1
ATOM 790 O O . LYS A 1 102 ? 34.764 13.520 -35.295 1.00 66.88 102 LYS A O 1
ATOM 795 N N . GLU A 1 103 ? 33.110 14.404 -34.064 1.00 61.28 103 GLU A N 1
ATOM 796 C CA . GLU A 1 103 ? 33.066 15.695 -34.762 1.00 61.28 103 GLU A CA 1
ATOM 797 C C . GLU A 1 103 ? 34.342 16.512 -34.518 1.00 61.28 103 GLU A C 1
ATOM 799 O O . GLU A 1 103 ? 34.916 17.043 -35.467 1.00 61.28 103 GLU A O 1
ATOM 804 N N . ALA A 1 104 ? 34.850 16.534 -33.281 1.00 62.38 104 ALA A N 1
ATOM 805 C CA . ALA A 1 104 ? 36.129 17.166 -32.955 1.00 62.38 104 ALA A CA 1
ATOM 806 C C . ALA A 1 104 ? 37.300 16.513 -33.715 1.00 62.38 104 ALA A C 1
ATOM 808 O O . ALA A 1 104 ? 38.064 17.212 -34.380 1.00 62.38 104 ALA A O 1
ATOM 809 N N . ALA A 1 105 ? 37.385 15.179 -33.717 1.00 63.31 105 ALA A N 1
ATOM 810 C CA . ALA A 1 105 ? 38.419 14.441 -34.448 1.00 63.31 105 ALA A CA 1
ATOM 811 C C . ALA A 1 105 ? 38.304 14.585 -35.981 1.00 63.31 105 ALA A C 1
ATOM 813 O O . ALA A 1 105 ? 39.311 14.566 -36.687 1.00 63.31 105 ALA A O 1
ATOM 814 N N . ALA A 1 106 ? 37.091 14.740 -36.519 1.00 63.00 106 ALA A N 1
ATOM 815 C CA . ALA A 1 106 ? 36.883 15.015 -37.940 1.00 63.00 106 ALA A CA 1
ATOM 816 C C . ALA A 1 106 ? 37.327 16.439 -38.321 1.00 63.00 106 ALA A C 1
ATOM 818 O O . ALA A 1 106 ? 37.882 16.629 -39.399 1.00 63.00 106 ALA A O 1
ATOM 819 N N . SER A 1 107 ? 37.130 17.424 -37.437 1.00 58.69 107 SER A N 1
ATOM 820 C CA . SER A 1 107 ? 37.565 18.809 -37.666 1.00 58.69 107 SER A CA 1
ATOM 821 C C . SER A 1 107 ? 39.087 18.994 -37.604 1.00 58.69 107 SER A C 1
ATOM 823 O O . SER A 1 107 ? 39.628 19.821 -38.332 1.00 58.69 107 SER A O 1
ATOM 825 N N . GLU A 1 108 ? 39.785 18.189 -36.797 1.00 57.75 108 GLU A N 1
ATOM 826 C CA . GLU A 1 108 ? 41.248 18.230 -36.659 1.00 57.75 108 GLU A CA 1
ATOM 827 C C . GLU A 1 108 ? 41.969 17.609 -37.872 1.00 57.75 108 GLU A C 1
ATOM 829 O O . GLU A 1 108 ? 43.025 18.082 -38.269 1.00 57.75 108 GLU A O 1
ATOM 834 N N . ASN A 1 109 ? 41.368 16.608 -38.530 1.00 57.16 109 ASN A N 1
ATOM 835 C CA . ASN A 1 109 ? 41.927 15.969 -39.735 1.00 57.16 109 ASN A CA 1
ATOM 836 C C . ASN A 1 109 ? 41.713 16.767 -41.040 1.00 57.16 109 ASN A C 1
ATOM 838 O O . ASN A 1 109 ? 42.167 16.338 -42.100 1.00 57.16 109 ASN A O 1
ATOM 842 N N . HIS A 1 110 ? 40.994 17.892 -40.986 1.00 53.81 110 HIS A N 1
ATOM 843 C CA . HIS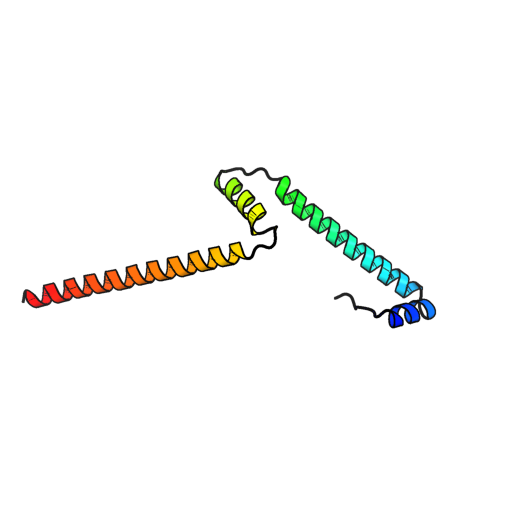 A 1 110 ? 40.728 18.769 -42.134 1.00 53.81 110 HIS A CA 1
ATOM 844 C C . HIS A 1 110 ? 41.583 20.054 -42.141 1.00 53.81 110 HIS A C 1
ATOM 846 O O . HIS A 1 110 ? 41.345 20.923 -42.984 1.00 53.81 110 HIS A O 1
ATOM 852 N N . HIS A 1 111 ? 42.564 20.164 -41.237 1.00 46.16 111 HIS A N 1
ATOM 853 C CA . HIS A 1 111 ? 43.537 21.260 -41.158 1.00 46.16 111 HIS A CA 1
ATOM 854 C C . HIS A 1 111 ? 44.933 20.845 -41.630 1.00 46.16 111 HIS A C 1
ATOM 856 O O . HIS A 1 111 ? 45.360 19.714 -41.314 1.00 46.16 111 HIS A O 1
#

Mean predicted aligned error: 14.14 Å

Organism: NCBI:txid1284355

pLDDT: mean 79.04, std 9.93, range [39.97, 91.56]

Solvent-accessible surface area (backbone atoms only — not comparable to full-atom values): 6337 Å² total; per-residue (Å²): 131,84,82,87,74,53,74,67,55,50,52,51,32,54,77,74,39,48,68,60,46,52,50,53,51,52,49,51,52,51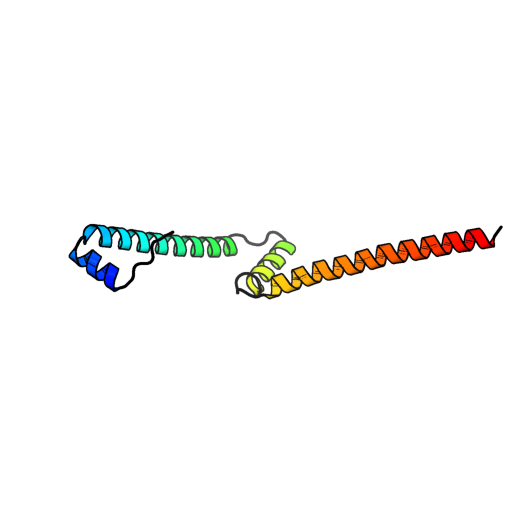,52,52,50,52,50,52,50,51,52,50,50,56,51,47,62,66,67,71,57,75,59,90,45,72,66,48,44,49,50,54,53,47,37,62,69,27,58,77,66,70,44,68,58,58,60,54,52,51,52,49,52,52,51,52,52,50,54,51,51,50,50,52,52,53,53,50,52,52,50,52,52,50,52,52,55,54,59,60,74,75,108